Protein AF-A0A9D8RIX5-F1 (afdb_monomer_lite)

Secondary structure (DSSP, 8-state):
--HHHHHHHTT-TTS-HHHHHHHHHH-TTS-HHHHHHHHHHHHHHHHSTTHHHHHHHHTT--

pLDDT: mean 74.24, std 13.26, range [45.75, 90.12]

Foldseek 3Di:
DDLVVVCVVVVNLQPDLVVSLVCLVPDPVDDPVRSVVNNVVSVVCVPDPCPVVSNCVSVVVD

Radius of gyration: 11.54 Å; chains: 1; bounding box: 34×16×23 Å

Sequence (62 aa):
MDIKQYLKQKGMETASIELIKQVIQEDSSLSQNSKKEFISTINTFSSAKNMAELLMILSGRM

Structure (mmCIF, N/CA/C/O backbone):
data_AF-A0A9D8RIX5-F1
#
_entry.id   AF-A0A9D8RIX5-F1
#
loop_
_atom_site.group_PDB
_atom_site.id
_atom_site.type_symbol
_atom_site.label_atom_id
_atom_site.label_alt_id
_atom_site.label_comp_id
_atom_site.label_asym_id
_atom_site.label_entity_id
_atom_site.label_seq_id
_atom_site.pdbx_PDB_ins_code
_atom_site.Cartn_x
_atom_site.Cartn_y
_atom_site.Cartn_z
_atom_site.occupancy
_atom_site.B_iso_or_equiv
_atom_site.auth_seq_id
_atom_site.auth_comp_id
_atom_site.auth_asym_id
_atom_site.auth_atom_id
_atom_site.pdbx_PDB_model_num
ATOM 1 N N . MET A 1 1 ? 2.888 9.218 -9.043 1.00 65.06 1 MET A N 1
ATOM 2 C CA . MET A 1 1 ? 1.929 8.100 -8.930 1.00 65.06 1 MET A CA 1
ATOM 3 C C . MET A 1 1 ? 1.272 8.218 -7.571 1.00 65.06 1 MET A C 1
ATOM 5 O O . MET A 1 1 ? 2.002 8.350 -6.599 1.00 65.06 1 MET A O 1
ATOM 9 N N . ASP A 1 2 ? -0.057 8.258 -7.511 1.00 81.88 2 ASP A N 1
ATOM 10 C CA . ASP A 1 2 ? -0.794 8.354 -6.244 1.00 81.88 2 ASP A CA 1
ATOM 11 C C . ASP A 1 2 ? -0.874 6.979 -5.556 1.00 81.88 2 ASP A C 1
ATOM 13 O O . ASP A 1 2 ? -0.945 5.951 -6.238 1.00 81.88 2 ASP A O 1
ATOM 17 N N . ILE A 1 3 ? -0.884 6.940 -4.220 1.00 79.94 3 ILE A N 1
ATOM 18 C CA . ILE A 1 3 ? -0.947 5.682 -3.465 1.00 79.94 3 ILE A CA 1
ATOM 19 C C . ILE A 1 3 ? -2.227 4.889 -3.759 1.00 79.94 3 ILE A C 1
ATOM 21 O O . ILE A 1 3 ? -2.173 3.667 -3.862 1.00 79.94 3 ILE A O 1
ATOM 25 N N . LYS A 1 4 ? -3.371 5.550 -3.979 1.00 79.19 4 LYS A N 1
ATOM 26 C CA . LYS A 1 4 ? -4.624 4.866 -4.332 1.00 79.19 4 LYS A CA 1
ATOM 27 C C . LYS A 1 4 ? -4.506 4.177 -5.685 1.00 79.19 4 LYS A C 1
ATOM 29 O O . LYS A 1 4 ? -4.912 3.030 -5.830 1.00 79.19 4 LYS A O 1
ATOM 34 N N . GLN A 1 5 ? -3.909 4.855 -6.665 1.00 80.44 5 GLN A N 1
ATOM 35 C CA . GLN A 1 5 ? -3.672 4.274 -7.988 1.00 80.44 5 GLN A CA 1
ATOM 36 C C . GLN A 1 5 ? -2.695 3.097 -7.917 1.00 80.44 5 GLN A C 1
ATOM 38 O O . GLN A 1 5 ? -2.916 2.087 -8.579 1.00 80.44 5 GLN A O 1
ATOM 43 N N . TYR A 1 6 ? -1.657 3.201 -7.083 1.00 83.81 6 TYR A N 1
ATOM 44 C CA . TYR A 1 6 ? -0.707 2.116 -6.845 1.00 83.81 6 TYR A CA 1
ATOM 45 C C . TYR A 1 6 ? -1.383 0.877 -6.244 1.00 83.81 6 TYR A C 1
ATOM 47 O O . TYR A 1 6 ? -1.242 -0.226 -6.770 1.00 83.81 6 TYR A O 1
ATOM 55 N N . LEU A 1 7 ? -2.167 1.055 -5.178 1.00 80.94 7 LEU A N 1
ATOM 56 C CA . LEU A 1 7 ? -2.869 -0.049 -4.520 1.00 80.94 7 LEU A CA 1
ATOM 57 C C . LEU A 1 7 ? -3.904 -0.695 -5.439 1.00 80.94 7 LEU A C 1
ATOM 59 O O . LEU A 1 7 ? -4.006 -1.920 -5.467 1.00 80.94 7 LEU A O 1
ATOM 63 N N . LYS A 1 8 ? -4.593 0.106 -6.257 1.00 79.81 8 LYS A N 1
ATOM 64 C CA . LYS A 1 8 ? -5.507 -0.383 -7.292 1.00 79.81 8 LYS A CA 1
ATOM 65 C C . LYS A 1 8 ? -4.797 -1.224 -8.350 1.00 79.81 8 LYS A C 1
ATOM 67 O O . LYS A 1 8 ? -5.257 -2.314 -8.670 1.00 79.81 8 LYS A O 1
ATOM 72 N N . GLN A 1 9 ? -3.655 -0.760 -8.860 1.00 82.06 9 GLN A N 1
ATOM 73 C CA . GLN A 1 9 ? -2.845 -1.518 -9.825 1.00 82.06 9 GLN A CA 1
ATOM 74 C C . GLN A 1 9 ? -2.332 -2.842 -9.249 1.00 82.06 9 GLN A C 1
ATOM 76 O O . GLN A 1 9 ? -2.208 -3.820 -9.980 1.00 82.06 9 GLN A O 1
ATOM 81 N N . LYS A 1 10 ? -2.046 -2.881 -7.944 1.00 78.62 10 LYS A N 1
ATOM 82 C CA . LYS A 1 10 ? -1.592 -4.087 -7.241 1.00 78.62 10 LYS A CA 1
ATOM 83 C C . LYS A 1 10 ? -2.738 -4.977 -6.741 1.00 78.62 10 LYS A C 1
ATOM 85 O O . LYS A 1 10 ? -2.456 -6.029 -6.179 1.00 78.62 10 LYS A O 1
ATOM 90 N N . GLY A 1 11 ? -4.001 -4.578 -6.921 1.00 75.81 11 GLY A N 1
ATOM 91 C CA . GLY A 1 11 ? -5.166 -5.332 -6.443 1.00 75.81 11 GLY A CA 1
ATOM 92 C C . GLY A 1 11 ? -5.286 -5.394 -4.915 1.00 75.81 11 GLY A C 1
ATOM 93 O O . GLY A 1 11 ? -5.831 -6.350 -4.378 1.00 75.81 11 GLY A O 1
ATOM 94 N N . MET A 1 12 ? -4.759 -4.392 -4.208 1.00 77.38 12 MET A N 1
ATOM 95 C CA . MET A 1 12 ? -4.621 -4.379 -2.745 1.00 77.38 12 MET A CA 1
ATOM 96 C C . MET A 1 12 ? -5.728 -3.586 -2.029 1.00 77.38 12 MET A C 1
ATOM 98 O O . MET A 1 12 ? -5.618 -3.322 -0.836 1.00 77.38 12 MET A O 1
ATOM 102 N N . GLU A 1 13 ? -6.789 -3.183 -2.734 1.00 65.00 13 GLU A N 1
ATOM 103 C CA . GLU A 1 13 ? -7.838 -2.296 -2.201 1.00 65.00 13 GLU A CA 1
ATOM 104 C C . GLU A 1 13 ? -8.562 -2.884 -0.975 1.00 65.00 13 GLU A C 1
ATOM 106 O O . GLU A 1 13 ? -8.937 -2.143 -0.078 1.00 65.00 13 GLU A O 1
ATOM 111 N N . THR A 1 14 ? -8.697 -4.204 -0.863 1.00 64.88 14 THR A N 1
ATOM 112 C CA . THR A 1 14 ? -9.381 -4.858 0.270 1.00 64.88 14 THR A CA 1
ATOM 113 C C . THR A 1 14 ? -8.426 -5.554 1.245 1.00 64.88 14 THR A C 1
ATOM 115 O O . THR A 1 14 ? -8.869 -6.324 2.096 1.00 64.88 14 THR A O 1
ATOM 118 N N . ALA A 1 15 ? -7.114 -5.341 1.104 1.00 71.50 15 ALA A N 1
ATOM 119 C CA . ALA A 1 15 ? -6.105 -5.958 1.960 1.00 71.50 15 ALA A CA 1
ATOM 120 C C . ALA A 1 15 ? -5.989 -5.229 3.309 1.00 71.50 15 ALA A C 1
ATOM 122 O O . ALA A 1 15 ? -6.294 -4.039 3.421 1.00 71.50 15 ALA A O 1
ATOM 123 N N . SER A 1 16 ? -5.529 -5.932 4.349 1.00 79.75 16 SER A N 1
ATOM 124 C CA . SER A 1 16 ? -5.251 -5.279 5.630 1.00 79.75 16 SER A CA 1
ATOM 125 C C . SER A 1 16 ? -4.145 -4.234 5.472 1.00 79.75 16 SER A C 1
ATOM 127 O O . SER A 1 16 ? -3.243 -4.360 4.639 1.00 79.75 16 SER A O 1
ATOM 129 N N . ILE A 1 17 ? -4.202 -3.195 6.303 1.00 79.50 17 ILE A N 1
ATOM 130 C CA . ILE A 1 17 ? -3.228 -2.101 6.299 1.00 79.50 17 ILE A CA 1
ATOM 131 C C . ILE A 1 17 ? -1.799 -2.630 6.501 1.00 79.50 17 ILE A C 1
ATOM 133 O O . ILE A 1 17 ? -0.855 -2.132 5.888 1.00 79.50 17 ILE A O 1
ATOM 137 N N . GLU A 1 18 ? -1.636 -3.657 7.329 1.00 81.50 18 GLU A N 1
ATOM 138 C CA . GLU A 1 18 ? -0.371 -4.337 7.595 1.00 81.50 18 GLU A CA 1
ATOM 139 C C . GLU A 1 18 ? 0.182 -5.014 6.337 1.00 81.50 18 GLU A C 1
ATOM 141 O O . GLU A 1 18 ? 1.361 -4.842 6.023 1.00 81.50 18 GLU A O 1
ATOM 146 N N . LEU A 1 19 ? -0.672 -5.710 5.578 1.00 80.31 19 LEU A N 1
ATOM 147 C CA . LEU A 1 19 ? -0.279 -6.377 4.337 1.00 80.31 19 LEU A CA 1
ATOM 148 C C . LEU A 1 19 ? 0.113 -5.351 3.266 1.00 80.31 19 LEU A C 1
ATOM 150 O O . LEU A 1 19 ? 1.128 -5.496 2.589 1.00 80.31 19 LEU A O 1
ATOM 154 N N . ILE A 1 20 ? -0.649 -4.259 3.166 1.00 83.44 20 ILE A N 1
ATOM 155 C CA . ILE A 1 20 ? -0.356 -3.154 2.249 1.00 83.44 20 ILE A CA 1
ATOM 156 C C . ILE A 1 20 ? 1.015 -2.531 2.558 1.00 83.44 20 ILE A C 1
ATOM 158 O O . ILE A 1 20 ? 1.806 -2.270 1.648 1.00 83.44 20 ILE A O 1
ATOM 162 N N . LYS A 1 21 ? 1.321 -2.303 3.841 1.00 84.62 21 LYS A N 1
ATOM 163 C CA . LYS A 1 21 ? 2.618 -1.760 4.273 1.00 84.62 21 LYS A CA 1
ATOM 164 C C . LYS A 1 21 ? 3.774 -2.697 3.926 1.00 84.62 21 LYS A C 1
ATOM 166 O O . LYS A 1 21 ? 4.801 -2.208 3.458 1.00 84.62 21 LYS A O 1
ATOM 171 N N . GLN A 1 22 ? 3.602 -4.007 4.112 1.00 86.81 22 GLN A N 1
ATOM 172 C CA . GLN A 1 22 ? 4.609 -5.005 3.735 1.00 86.81 22 GLN A CA 1
ATOM 173 C C . GLN A 1 22 ? 4.877 -4.986 2.229 1.00 86.81 22 GLN A C 1
ATOM 175 O O . GLN A 1 22 ? 6.023 -4.854 1.815 1.00 86.81 22 GLN A O 1
ATOM 180 N N . VAL A 1 23 ? 3.826 -4.973 1.407 1.00 85.75 23 VAL A N 1
ATOM 181 C CA . VAL A 1 23 ? 3.952 -4.904 -0.058 1.00 85.75 23 VAL A CA 1
ATOM 182 C C . VAL A 1 23 ? 4.698 -3.643 -0.502 1.00 85.75 23 VAL A C 1
ATOM 184 O O . VAL A 1 23 ? 5.553 -3.705 -1.379 1.00 85.75 23 VAL A O 1
ATOM 187 N N . ILE A 1 24 ? 4.422 -2.488 0.111 1.00 87.88 24 ILE A N 1
ATOM 188 C CA . ILE A 1 24 ? 5.146 -1.239 -0.187 1.00 87.88 24 ILE A CA 1
ATOM 189 C C . ILE A 1 24 ? 6.617 -1.330 0.242 1.00 87.88 24 ILE A C 1
ATOM 191 O O . ILE A 1 24 ? 7.496 -0.827 -0.461 1.00 87.88 24 ILE A O 1
ATOM 195 N N . GLN A 1 25 ? 6.906 -1.953 1.387 1.00 87.56 25 GLN A N 1
ATOM 196 C CA . GLN A 1 25 ? 8.279 -2.145 1.857 1.00 87.56 25 GLN A CA 1
ATOM 197 C C . GLN A 1 25 ? 9.076 -3.083 0.949 1.00 87.56 25 GLN A C 1
ATOM 199 O O . GLN A 1 25 ? 10.242 -2.793 0.667 1.00 87.56 25 GLN A O 1
ATOM 204 N N . GLU A 1 26 ? 8.450 -4.146 0.457 1.00 88.31 26 GLU A N 1
ATOM 205 C CA . GLU A 1 26 ? 9.081 -5.170 -0.377 1.00 88.31 26 GLU A CA 1
ATOM 206 C C . GLU A 1 26 ? 9.191 -4.764 -1.853 1.00 88.31 26 GLU A C 1
ATOM 208 O O . GLU A 1 26 ? 10.082 -5.248 -2.548 1.00 88.31 26 GLU A O 1
ATOM 213 N N . ASP A 1 27 ? 8.365 -3.829 -2.340 1.00 86.25 27 ASP A N 1
ATOM 214 C CA . ASP A 1 27 ? 8.401 -3.425 -3.748 1.00 86.25 27 ASP A CA 1
ATOM 215 C C . ASP A 1 27 ? 9.712 -2.687 -4.087 1.00 86.25 27 ASP A C 1
ATOM 217 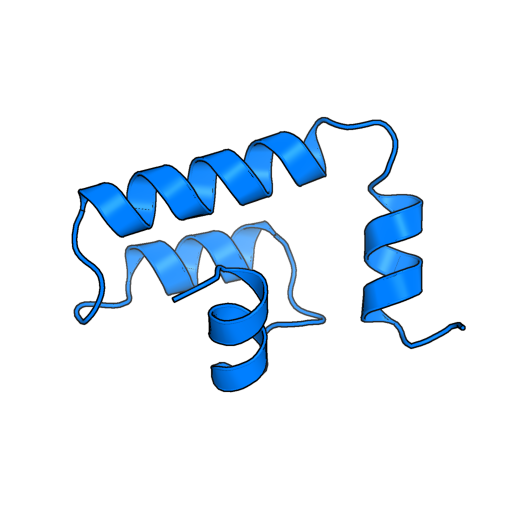O O . ASP A 1 27 ? 9.967 -1.562 -3.647 1.00 86.25 27 ASP A O 1
ATOM 221 N N . SER A 1 28 ? 10.577 -3.325 -4.876 1.00 86.31 28 SER A N 1
ATOM 222 C CA . SER A 1 28 ? 11.870 -2.781 -5.301 1.00 86.31 28 SER A CA 1
ATOM 223 C C . SER A 1 28 ? 11.765 -1.686 -6.367 1.00 86.31 28 SER A C 1
ATOM 225 O O . SER A 1 28 ? 12.753 -1.002 -6.622 1.00 86.31 28 SER A O 1
ATOM 227 N N . SER A 1 29 ? 10.596 -1.501 -6.988 1.00 87.00 29 SER A N 1
ATOM 228 C CA . SER A 1 29 ? 10.352 -0.442 -7.977 1.00 87.00 29 SER A CA 1
ATOM 229 C C . SER A 1 29 ? 10.116 0.929 -7.335 1.00 87.00 29 SER A C 1
ATOM 231 O O . SER A 1 29 ? 10.217 1.957 -8.004 1.00 87.00 29 SER A O 1
ATOM 233 N N . LEU A 1 30 ? 9.838 0.964 -6.026 1.00 84.50 30 LEU A N 1
ATOM 234 C CA . LEU A 1 30 ? 9.632 2.193 -5.270 1.00 84.50 30 LEU A CA 1
ATOM 235 C C . LEU A 1 30 ? 10.933 2.692 -4.635 1.00 84.50 30 LEU A C 1
ATOM 237 O O . LEU A 1 30 ? 11.653 1.957 -3.956 1.00 84.50 30 LEU A O 1
ATOM 241 N N . SER A 1 31 ? 11.186 3.994 -4.773 1.00 90.12 31 SER A N 1
ATOM 242 C CA . SER A 1 31 ? 12.260 4.665 -4.038 1.00 90.12 31 SER A CA 1
ATOM 243 C C . SER A 1 31 ? 11.988 4.653 -2.526 1.00 90.12 31 SER A C 1
ATOM 245 O O . SER A 1 31 ? 10.832 4.651 -2.095 1.00 90.12 31 SER A O 1
ATOM 247 N N . GLN A 1 32 ? 13.034 4.716 -1.693 1.00 86.81 32 GLN A N 1
ATOM 248 C CA . GLN A 1 32 ? 12.851 4.774 -0.235 1.00 86.81 32 GLN A CA 1
ATOM 249 C C . GLN A 1 32 ? 12.009 5.973 0.225 1.00 86.81 32 GLN A C 1
ATOM 251 O O . GLN A 1 32 ? 11.260 5.855 1.195 1.00 86.81 32 GLN A O 1
ATOM 256 N N . ASN A 1 33 ? 12.097 7.107 -0.473 1.00 88.38 33 ASN A N 1
ATOM 257 C CA . ASN A 1 33 ? 11.292 8.286 -0.162 1.00 88.38 33 ASN A CA 1
ATOM 258 C C . ASN A 1 33 ? 9.809 8.027 -0.449 1.00 88.38 33 ASN A C 1
ATOM 260 O O . ASN A 1 33 ? 8.976 8.276 0.417 1.00 88.38 33 ASN A O 1
ATOM 264 N N . SER A 1 34 ? 9.493 7.418 -1.596 1.00 85.31 34 SER A N 1
ATOM 265 C CA . SER A 1 34 ? 8.121 7.035 -1.955 1.00 85.31 34 SER A CA 1
ATOM 266 C C . SER A 1 34 ? 7.536 6.007 -0.982 1.00 85.31 34 SER A C 1
ATOM 268 O O . SER A 1 34 ? 6.378 6.115 -0.594 1.00 85.31 34 SER A O 1
ATOM 270 N N . LYS A 1 35 ? 8.345 5.043 -0.517 1.00 88.44 35 LYS A N 1
ATOM 271 C CA . LYS A 1 35 ? 7.924 4.075 0.510 1.00 88.44 35 LYS A CA 1
ATOM 272 C C . LYS A 1 35 ? 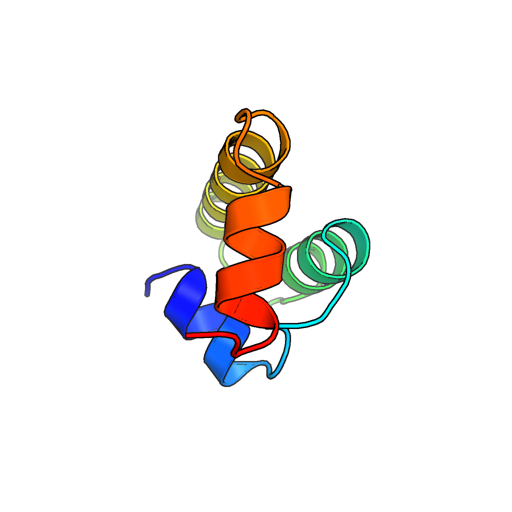7.536 4.765 1.817 1.00 88.44 35 LYS A C 1
ATOM 274 O O . LYS A 1 35 ? 6.490 4.462 2.385 1.00 88.44 35 LYS A O 1
ATOM 279 N N . LYS A 1 36 ? 8.366 5.701 2.291 1.00 87.25 36 LYS A N 1
ATOM 280 C CA . LYS A 1 36 ? 8.100 6.467 3.520 1.00 87.25 36 LYS A CA 1
ATOM 281 C C . LYS A 1 36 ? 6.851 7.332 3.391 1.00 87.25 36 LYS A C 1
ATOM 283 O O . LYS A 1 36 ? 6.036 7.346 4.309 1.00 87.25 36 LYS A O 1
ATOM 288 N N . GLU A 1 37 ? 6.693 8.010 2.258 1.00 86.81 37 GLU A N 1
ATOM 289 C CA . GLU A 1 37 ? 5.522 8.835 1.963 1.00 86.81 37 GLU A CA 1
ATOM 290 C C . GLU A 1 37 ? 4.244 7.991 1.984 1.00 86.81 37 GLU A C 1
ATOM 292 O O . GLU A 1 37 ? 3.315 8.301 2.724 1.00 86.81 37 GLU A O 1
ATOM 297 N N . PHE A 1 38 ? 4.237 6.851 1.290 1.00 87.06 38 PHE A N 1
ATOM 298 C CA . PHE A 1 38 ? 3.073 5.972 1.232 1.00 87.06 38 PHE A CA 1
ATOM 299 C C . PHE A 1 38 ? 2.701 5.361 2.585 1.00 87.06 38 PHE A C 1
ATOM 301 O O . PHE A 1 38 ? 1.527 5.344 2.956 1.00 87.06 38 PHE A O 1
ATOM 308 N N . ILE A 1 39 ? 3.686 4.903 3.359 1.00 85.38 39 ILE A N 1
ATOM 309 C CA . ILE A 1 39 ? 3.444 4.388 4.714 1.00 85.38 39 ILE A CA 1
ATOM 310 C C . ILE A 1 39 ? 2.907 5.497 5.624 1.00 85.38 39 ILE A C 1
ATOM 312 O O . ILE A 1 39 ? 1.993 5.244 6.409 1.00 85.38 39 ILE A O 1
ATOM 316 N N . SER A 1 40 ? 3.432 6.720 5.505 1.00 84.06 40 SER A N 1
ATOM 317 C CA . SER A 1 40 ? 2.932 7.884 6.240 1.00 84.06 40 SER A CA 1
ATOM 318 C C . SER A 1 40 ? 1.468 8.158 5.898 1.00 84.06 40 SER A C 1
ATOM 320 O O . SER A 1 40 ? 0.636 8.225 6.797 1.00 84.06 40 SER A O 1
ATOM 322 N N . THR A 1 41 ? 1.124 8.189 4.609 1.00 82.25 41 THR A N 1
ATOM 323 C CA . THR A 1 41 ? -0.249 8.376 4.133 1.00 82.25 41 THR A CA 1
ATOM 324 C C . THR A 1 41 ? -1.195 7.304 4.677 1.00 82.25 41 THR A C 1
ATO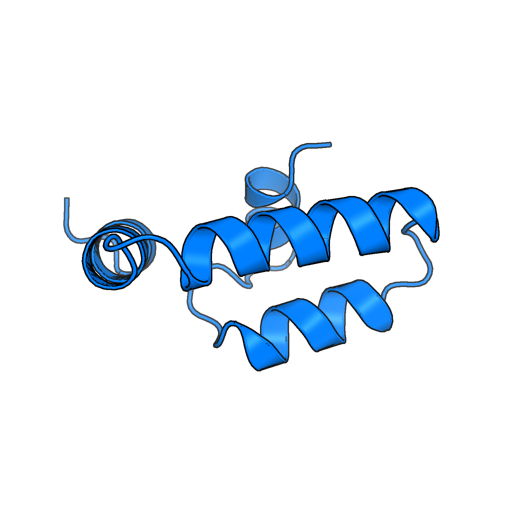M 326 O O . THR A 1 41 ? -2.253 7.631 5.210 1.00 82.25 41 THR A O 1
ATOM 329 N N . ILE A 1 42 ? -0.804 6.027 4.619 1.00 81.25 42 ILE A N 1
ATOM 330 C CA . ILE A 1 42 ? -1.589 4.920 5.189 1.00 81.25 42 ILE A CA 1
ATOM 331 C C . ILE A 1 42 ? -1.760 5.086 6.701 1.00 81.25 42 ILE A C 1
ATOM 333 O O . ILE A 1 42 ? -2.848 4.862 7.225 1.00 81.25 42 ILE A O 1
ATOM 337 N N . ASN A 1 43 ? -0.709 5.495 7.414 1.00 78.44 43 ASN A N 1
ATOM 338 C CA . ASN A 1 43 ? -0.778 5.733 8.852 1.00 78.44 43 ASN A CA 1
ATOM 339 C C . ASN A 1 43 ? -1.732 6.880 9.189 1.00 78.44 43 ASN A C 1
ATOM 341 O O . ASN A 1 43 ? -2.557 6.705 10.081 1.00 78.44 43 ASN A O 1
ATOM 345 N N . THR A 1 44 ? -1.679 7.994 8.449 1.00 74.00 44 THR A N 1
ATOM 346 C CA . THR A 1 44 ? -2.609 9.126 8.588 1.00 74.00 44 THR A CA 1
ATOM 347 C C . THR A 1 44 ? -4.056 8.686 8.374 1.00 74.00 44 THR A C 1
ATOM 349 O O . THR A 1 44 ? -4.938 9.067 9.143 1.00 74.00 44 THR A O 1
ATOM 352 N N . PHE A 1 45 ? -4.294 7.830 7.379 1.00 65.62 45 PHE A N 1
ATOM 353 C CA . PHE A 1 45 ? -5.597 7.222 7.120 1.00 65.62 45 PHE A CA 1
ATOM 354 C C . PHE A 1 45 ? -6.044 6.256 8.231 1.00 65.62 45 PHE A C 1
ATOM 356 O O . PHE A 1 45 ? -7.226 6.229 8.560 1.00 65.62 45 PHE A O 1
ATOM 363 N N . SER A 1 46 ? -5.114 5.518 8.848 1.00 61.53 46 SER A N 1
ATOM 364 C CA . SER A 1 46 ? -5.406 4.592 9.955 1.00 61.53 46 SER A CA 1
ATOM 365 C C . SER A 1 46 ? -5.631 5.287 11.305 1.00 61.53 46 SER A C 1
ATOM 367 O O . SER A 1 46 ? -6.374 4.779 12.138 1.00 61.53 46 SER A O 1
ATOM 369 N N . SER A 1 47 ? -4.999 6.447 11.532 1.00 57.38 47 SER A N 1
ATOM 370 C CA . SER A 1 47 ? -5.118 7.220 12.777 1.00 57.38 47 SER A CA 1
ATOM 371 C C . SER A 1 47 ? -6.286 8.202 12.765 1.00 57.38 47 SER A C 1
ATOM 373 O O . SER A 1 47 ? -6.690 8.706 13.811 1.00 57.38 47 SER A O 1
ATOM 375 N N . ALA A 1 48 ? -6.817 8.515 11.583 1.00 50.59 48 ALA A N 1
ATOM 376 C CA . ALA A 1 48 ? -8.021 9.309 11.471 1.00 50.59 48 ALA A CA 1
ATOM 377 C C . ALA A 1 48 ? -9.230 8.439 11.824 1.00 50.59 48 ALA A C 1
ATOM 379 O O . ALA A 1 48 ? -9.310 7.268 11.468 1.00 50.59 48 ALA A O 1
ATOM 380 N N . LYS A 1 49 ? -10.205 9.066 12.472 1.00 48.06 49 LYS A N 1
ATOM 381 C CA . LYS A 1 49 ? -11.577 8.653 12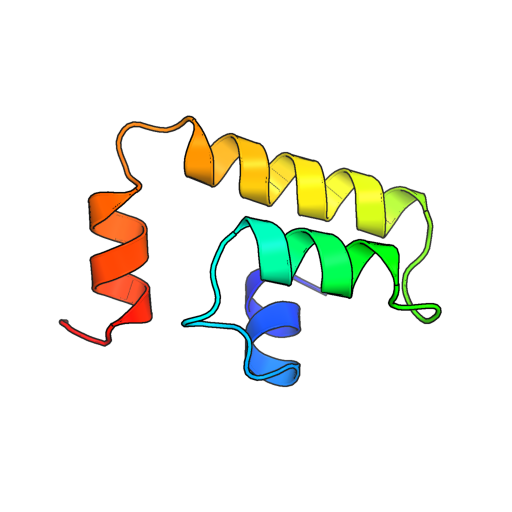.822 1.00 48.06 49 LYS A CA 1
ATOM 382 C C . LYS A 1 49 ? -12.405 7.983 11.687 1.00 48.06 49 LYS A C 1
ATOM 384 O O . LYS A 1 49 ? -13.598 7.759 11.852 1.00 48.06 49 LYS A O 1
ATOM 389 N N . ASN A 1 50 ? -11.769 7.640 10.565 1.00 53.28 50 ASN A N 1
ATOM 390 C CA . ASN A 1 50 ? -12.308 7.293 9.254 1.00 53.28 50 ASN A CA 1
ATOM 391 C C . ASN A 1 50 ? -11.975 5.852 8.818 1.00 53.28 50 ASN A C 1
ATOM 393 O O . ASN A 1 50 ?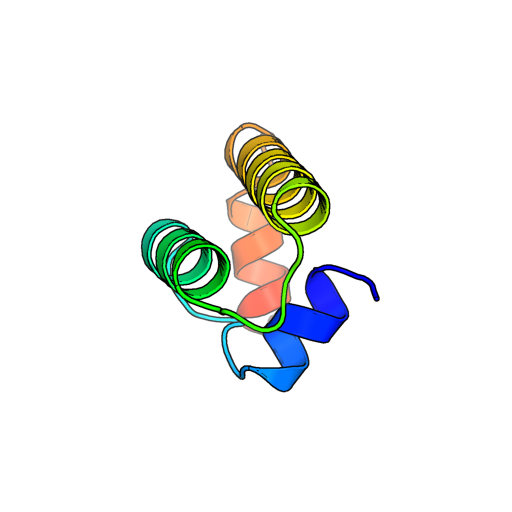 -12.196 5.508 7.661 1.00 53.28 50 ASN A O 1
ATOM 397 N N . MET A 1 51 ? -11.490 4.975 9.708 1.00 57.53 51 MET A N 1
ATOM 398 C CA . MET A 1 51 ? -11.303 3.543 9.396 1.00 57.53 51 MET A CA 1
ATOM 399 C C . MET A 1 51 ? -12.599 2.901 8.850 1.00 57.53 51 MET A C 1
ATOM 401 O O . MET A 1 51 ? -12.557 2.085 7.932 1.00 57.53 51 MET A O 1
ATOM 405 N N . ALA A 1 52 ? -13.763 3.329 9.355 1.00 56.12 52 ALA A N 1
ATOM 406 C CA . ALA A 1 52 ? -15.074 2.910 8.856 1.00 56.12 52 ALA A CA 1
ATOM 407 C C . ALA A 1 52 ? -15.393 3.463 7.452 1.00 56.12 52 ALA A C 1
ATOM 409 O O . ALA A 1 52 ? -15.949 2.741 6.630 1.00 56.12 52 ALA A O 1
ATOM 410 N N . GLU A 1 53 ? -15.013 4.708 7.149 1.00 53.75 53 GLU A N 1
ATOM 411 C CA . GLU A 1 53 ? -15.183 5.299 5.812 1.00 53.75 53 GLU A CA 1
ATOM 412 C C . GLU A 1 53 ? -14.255 4.649 4.785 1.00 53.75 53 GLU A C 1
ATOM 414 O O . GLU A 1 53 ? -14.676 4.378 3.665 1.00 53.75 53 GLU A O 1
ATOM 419 N N . LEU A 1 54 ? -13.018 4.323 5.170 1.00 58.09 54 LEU A N 1
ATOM 420 C CA . LEU A 1 54 ? -12.089 3.572 4.327 1.00 58.09 54 LEU A CA 1
ATOM 421 C C . LEU A 1 54 ? -12.609 2.169 4.029 1.00 58.09 54 LEU A C 1
ATOM 423 O O . LEU A 1 54 ? -12.620 1.771 2.871 1.00 58.09 54 LEU A O 1
ATOM 427 N N . LEU A 1 55 ? -13.111 1.446 5.030 1.00 58.84 55 LEU A N 1
ATOM 428 C CA . LEU A 1 55 ? -13.724 0.135 4.809 1.00 58.84 55 LEU A CA 1
ATOM 429 C C . LEU A 1 55 ? -15.007 0.227 3.966 1.00 58.84 55 LEU A C 1
ATOM 431 O O . LEU A 1 55 ? -15.243 -0.657 3.148 1.00 58.84 55 LEU A O 1
ATOM 435 N N . MET A 1 56 ? -15.816 1.284 4.095 1.00 58.06 56 MET A N 1
ATOM 436 C CA . MET A 1 56 ? -17.001 1.496 3.246 1.00 58.06 56 MET A CA 1
ATOM 437 C C . MET A 1 56 ? -16.635 1.795 1.787 1.00 58.06 56 MET A C 1
ATOM 439 O O . MET A 1 56 ? -17.195 1.180 0.883 1.00 58.06 56 MET A O 1
ATOM 443 N N . ILE A 1 57 ? -15.648 2.665 1.555 1.00 58.84 57 ILE A N 1
ATOM 444 C CA . ILE A 1 57 ? -15.170 3.009 0.208 1.00 58.84 57 ILE A CA 1
ATOM 445 C C . ILE A 1 57 ? -14.489 1.803 -0.458 1.0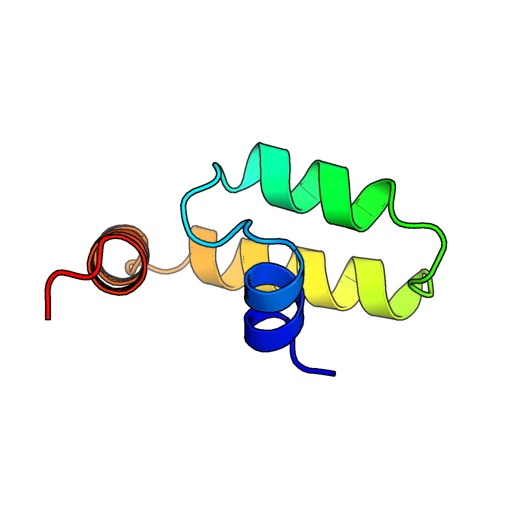0 58.84 57 ILE A C 1
ATOM 447 O O . ILE A 1 57 ? -14.714 1.549 -1.638 1.00 58.84 57 ILE A O 1
ATOM 451 N N . LEU A 1 58 ? -13.688 1.035 0.289 1.00 57.75 58 LEU A N 1
ATOM 452 C CA . LEU A 1 58 ? -12.955 -0.125 -0.234 1.00 57.75 58 LEU A CA 1
ATOM 453 C C . LEU A 1 58 ? -13.834 -1.379 -0.382 1.00 57.75 58 LEU A C 1
ATOM 455 O O . LEU A 1 58 ? -13.550 -2.222 -1.226 1.00 57.75 58 LEU A O 1
ATOM 459 N N . SER A 1 59 ? -14.927 -1.499 0.380 1.00 60.41 59 SER A N 1
ATOM 460 C CA . SER A 1 59 ? -15.915 -2.583 0.214 1.00 60.41 59 SER A CA 1
ATOM 461 C C . SER A 1 59 ? -16.935 -2.329 -0.901 1.00 60.41 59 SER A C 1
ATOM 463 O O . SER A 1 59 ? -17.835 -3.145 -1.094 1.00 60.41 59 SER A O 1
ATOM 465 N N . GLY A 1 60 ? -16.821 -1.213 -1.632 1.00 52.62 60 GLY A N 1
ATOM 466 C CA . GLY A 1 60 ? -17.731 -0.883 -2.730 1.00 52.62 60 GLY A CA 1
ATOM 467 C C . GLY A 1 60 ? -19.174 -0.634 -2.283 1.00 52.62 60 GLY A C 1
ATOM 468 O O . GLY A 1 60 ? -20.082 -0.685 -3.107 1.00 52.62 60 GLY A O 1
ATOM 469 N N . ARG A 1 61 ? -19.407 -0.372 -0.989 1.00 45.75 61 ARG A N 1
ATOM 470 C CA . ARG A 1 61 ? -20.700 0.103 -0.491 1.00 45.75 61 ARG A CA 1
ATOM 471 C C . ARG A 1 61 ? -20.779 1.610 -0.711 1.00 45.75 61 ARG A C 1
ATOM 473 O O . ARG A 1 61 ? -20.541 2.390 0.209 1.00 45.75 61 ARG A O 1
ATOM 480 N N . MET A 1 62 ? -21.093 1.993 -1.943 1.00 47.44 62 MET A N 1
ATOM 481 C CA . MET A 1 62 ? -21.633 3.307 -2.283 1.00 47.44 62 MET A CA 1
ATOM 482 C C . MET A 1 62 ? -22.814 3.116 -3.226 1.00 47.44 62 MET A C 1
ATOM 484 O O . MET A 1 62 ? -22.645 2.367 -4.213 1.00 47.44 62 MET A O 1
#